Protein AF-A0A444QE76-F1 (afdb_monomer)

Mean predicted aligned error: 6.24 Å

Sequence (82 aa):
MIALIDDEATWLCALKADRLLGLLPTAQIAHLGDTFPWAVTDVDVGVARTHLIGARLRAIELGRRLADLDDDDTLWAGLRRL

pLDDT: mean 87.84, std 14.33, range [38.88, 98.12]

Organism: NCBI:txid2498850

Secondary structure (DSSP, 8-state):
--SHHHHHHHHHHHHHHHHHTT-S-HHHHHHH-TTS--S--HHHHHHHHHH--HHHHHHHHHHHHHHHHHHHHHHHHHHTT-

Structure (mmCIF, N/CA/C/O backbone):
data_AF-A0A444QE76-F1
#
_entry.id   AF-A0A444QE76-F1
#
loop_
_atom_site.group_PDB
_atom_site.id
_atom_site.type_symbol
_atom_site.label_atom_id
_atom_site.label_alt_id
_atom_site.label_comp_id
_atom_site.label_asym_id
_atom_site.label_entity_id
_atom_site.label_seq_id
_atom_site.pdbx_PDB_ins_code
_atom_site.Cartn_x
_atom_site.Cartn_y
_atom_site.Cartn_z
_atom_site.occupancy
_atom_site.B_iso_or_equiv
_atom_site.auth_seq_id
_atom_site.auth_comp_id
_atom_site.auth_asym_id
_atom_site.auth_atom_id
_atom_site.pdbx_PDB_model_num
ATOM 1 N N . MET A 1 1 ? 11.220 23.552 8.474 1.00 38.88 1 MET A N 1
ATOM 2 C CA . MET A 1 1 ? 10.782 22.871 7.239 1.00 38.88 1 MET A CA 1
ATOM 3 C C . MET A 1 1 ? 10.119 21.580 7.681 1.00 38.88 1 MET A C 1
ATOM 5 O O . MET A 1 1 ? 10.816 20.627 7.985 1.00 38.88 1 MET A O 1
ATOM 9 N N . ILE A 1 2 ? 8.813 21.634 7.940 1.00 42.78 2 ILE A N 1
ATOM 10 C CA . ILE A 1 2 ? 8.065 20.634 8.716 1.00 42.78 2 ILE A CA 1
ATOM 11 C C . ILE A 1 2 ? 6.861 20.197 7.862 1.00 42.78 2 ILE A C 1
ATOM 13 O O . ILE A 1 2 ? 6.133 21.061 7.383 1.00 42.78 2 ILE A O 1
ATOM 17 N N . ALA A 1 3 ? 6.696 18.880 7.691 1.00 48.03 3 ALA A N 1
ATOM 18 C CA . ALA A 1 3 ? 5.458 18.151 7.359 1.00 48.03 3 ALA A CA 1
ATOM 19 C C . ALA A 1 3 ? 4.951 17.957 5.907 1.00 48.03 3 ALA A C 1
ATOM 21 O O . ALA A 1 3 ? 3.947 17.280 5.750 1.00 48.03 3 ALA A O 1
ATOM 22 N N . LEU A 1 4 ? 5.605 18.417 4.831 1.00 48.38 4 LEU A N 1
ATOM 23 C CA . LEU A 1 4 ? 5.086 18.126 3.469 1.00 48.38 4 LEU A CA 1
ATOM 24 C C . LEU A 1 4 ? 5.423 16.716 2.944 1.00 48.38 4 LEU A C 1
ATOM 26 O O . LEU A 1 4 ? 4.660 16.156 2.167 1.00 48.38 4 LEU A O 1
ATOM 30 N N . ILE A 1 5 ? 6.545 16.135 3.381 1.00 52.69 5 ILE A N 1
ATOM 31 C CA . ILE A 1 5 ? 6.976 14.790 2.954 1.00 52.69 5 ILE A CA 1
ATOM 32 C C . ILE A 1 5 ? 6.119 13.696 3.618 1.00 52.69 5 ILE A C 1
ATOM 34 O O . ILE A 1 5 ? 5.865 12.666 2.999 1.00 52.69 5 ILE A O 1
ATOM 38 N N . ASP A 1 6 ? 5.634 13.934 4.843 1.00 65.12 6 ASP A N 1
ATOM 39 C CA . ASP A 1 6 ? 4.800 12.966 5.571 1.00 65.12 6 ASP A CA 1
ATOM 40 C C . ASP A 1 6 ? 3.426 12.784 4.921 1.00 65.12 6 ASP A C 1
ATOM 42 O O . ASP A 1 6 ? 2.946 11.656 4.844 1.00 65.12 6 ASP A O 1
ATOM 46 N N . ASP A 1 7 ? 2.805 13.852 4.413 1.00 82.88 7 ASP A N 1
ATOM 47 C CA . ASP A 1 7 ? 1.435 13.783 3.891 1.00 82.88 7 ASP A CA 1
ATOM 48 C C . ASP A 1 7 ? 1.347 12.988 2.582 1.00 82.88 7 ASP A C 1
ATOM 50 O O . ASP A 1 7 ? 0.487 12.115 2.445 1.00 82.88 7 ASP A O 1
ATOM 54 N N . GLU A 1 8 ? 2.256 13.228 1.631 1.00 90.94 8 GLU A N 1
ATOM 55 C CA . GLU A 1 8 ? 2.2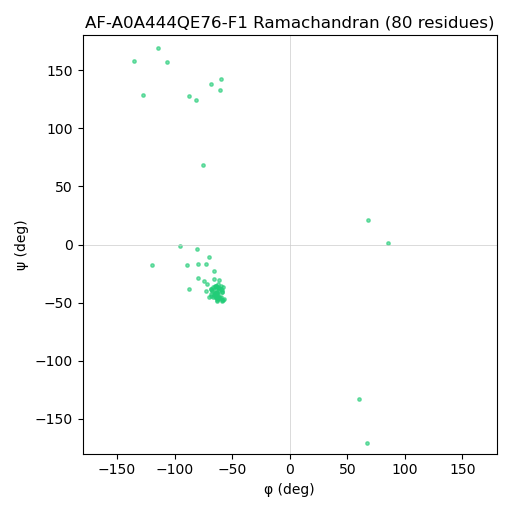70 12.486 0.363 1.00 90.94 8 GLU A CA 1
ATOM 56 C C . GLU A 1 8 ? 2.670 11.023 0.577 1.00 90.94 8 GLU A C 1
ATOM 58 O O . GLU A 1 8 ? 2.008 10.117 0.064 1.00 90.94 8 GLU A O 1
ATOM 63 N N . ALA A 1 9 ? 3.708 10.769 1.378 1.00 91.56 9 ALA A N 1
ATOM 64 C CA . ALA A 1 9 ? 4.150 9.411 1.669 1.00 91.56 9 ALA A CA 1
ATOM 65 C C . ALA A 1 9 ? 3.070 8.616 2.420 1.00 91.56 9 ALA A C 1
ATOM 67 O O . ALA A 1 9 ? 2.807 7.457 2.090 1.00 91.56 9 ALA A O 1
ATOM 68 N N . THR A 1 10 ? 2.390 9.242 3.386 1.00 93.12 10 THR A N 1
ATOM 69 C CA . THR A 1 10 ? 1.270 8.624 4.109 1.00 93.12 10 THR A CA 1
ATOM 70 C C . THR A 1 10 ? 0.095 8.352 3.176 1.00 93.12 10 THR A C 1
ATOM 72 O O . THR A 1 10 ? -0.495 7.272 3.242 1.00 93.12 10 THR A O 1
ATOM 75 N N . TRP A 1 11 ? -0.228 9.283 2.274 1.00 94.12 11 TRP A N 1
ATOM 76 C CA . TRP A 1 11 ? -1.283 9.100 1.277 1.00 94.12 11 TRP A CA 1
ATOM 77 C C . TRP A 1 11 ? -0.977 7.945 0.315 1.00 94.12 11 TRP A C 1
ATOM 79 O O . TRP A 1 11 ? -1.827 7.072 0.118 1.00 94.12 11 TRP A O 1
ATOM 89 N N . LEU A 1 12 ? 0.245 7.882 -0.224 1.00 95.19 12 LEU A N 1
ATOM 90 C CA . LEU A 1 12 ? 0.699 6.773 -1.067 1.00 95.19 12 LEU A CA 1
ATOM 91 C C . LEU A 1 12 ? 0.594 5.444 -0.317 1.00 95.19 12 LEU A C 1
ATOM 93 O O . LEU A 1 12 ? 0.040 4.475 -0.838 1.00 95.19 12 LEU A O 1
ATOM 97 N N . CYS A 1 13 ? 1.080 5.407 0.922 1.00 95.25 13 CYS A N 1
ATOM 98 C CA . CYS A 1 13 ? 1.068 4.208 1.747 1.00 95.25 13 CYS A CA 1
ATOM 99 C C . CYS A 1 13 ? -0.370 3.744 2.052 1.00 95.25 13 CYS A C 1
ATOM 101 O O . CYS A 1 13 ? -0.682 2.558 1.937 1.00 95.25 13 CYS A O 1
ATOM 103 N N . ALA A 1 14 ? -1.286 4.673 2.340 1.00 95.50 14 ALA A N 1
ATOM 104 C CA . ALA A 1 14 ? -2.702 4.368 2.529 1.00 95.50 14 ALA A CA 1
ATOM 105 C C . ALA A 1 14 ? -3.352 3.795 1.258 1.00 95.50 14 ALA A C 1
ATOM 107 O O . ALA A 1 14 ? -4.072 2.801 1.345 1.00 95.50 14 ALA A O 1
ATOM 108 N N . LEU A 1 15 ? -3.064 4.357 0.078 1.00 96.75 15 LEU A N 1
ATOM 109 C CA . LEU A 1 15 ? -3.584 3.841 -1.193 1.00 96.75 15 LEU A CA 1
ATOM 110 C C . LEU A 1 15 ? -3.064 2.441 -1.521 1.00 96.75 15 LEU A C 1
ATOM 112 O O . LEU A 1 15 ? -3.839 1.583 -1.951 1.00 96.75 15 LEU A O 1
ATOM 116 N N . LYS A 1 16 ? -1.770 2.185 -1.300 1.00 97.19 16 LYS A N 1
ATOM 117 C CA . LYS A 1 16 ? -1.197 0.840 -1.448 1.00 97.19 16 LYS A CA 1
ATOM 118 C C . LYS A 1 16 ? -1.883 -0.142 -0.499 1.00 97.19 16 LYS A C 1
ATOM 120 O O . LYS A 1 16 ? -2.286 -1.220 -0.930 1.00 97.19 16 LYS A O 1
ATOM 125 N N . ALA A 1 17 ? -2.078 0.242 0.764 1.00 97.38 17 ALA A N 1
ATOM 126 C CA . ALA A 1 17 ? -2.756 -0.589 1.754 1.00 97.38 17 ALA A CA 1
ATOM 127 C C . ALA A 1 17 ? -4.203 -0.908 1.347 1.00 97.38 17 ALA A C 1
ATOM 129 O O . ALA A 1 17 ? -4.613 -2.066 1.390 1.00 97.38 17 ALA A O 1
ATOM 130 N N . ASP A 1 18 ? -4.964 0.094 0.902 1.00 97.00 18 ASP A N 1
ATOM 131 C CA . ASP A 1 18 ? -6.349 -0.088 0.460 1.00 97.00 18 ASP A CA 1
ATOM 132 C C . ASP A 1 18 ? -6.441 -0.973 -0.787 1.00 97.00 18 ASP A C 1
ATOM 134 O O . ASP A 1 18 ? -7.353 -1.794 -0.891 1.00 97.00 18 ASP A O 1
ATOM 138 N N . ARG A 1 19 ? -5.474 -0.879 -1.709 1.00 96.44 19 ARG A N 1
ATOM 139 C CA . ARG A 1 19 ? -5.376 -1.808 -2.841 1.00 96.44 19 ARG A CA 1
ATOM 140 C C . ARG A 1 19 ? -5.123 -3.240 -2.374 1.00 96.44 19 ARG A C 1
ATOM 142 O O . ARG A 1 19 ? -5.819 -4.143 -2.828 1.00 96.44 19 ARG A O 1
ATOM 149 N N . LEU A 1 20 ? -4.156 -3.452 -1.479 1.00 96.44 20 LEU A N 1
ATOM 150 C CA . LEU A 1 20 ? -3.819 -4.781 -0.950 1.00 96.44 20 LEU A CA 1
ATOM 151 C C . LEU A 1 20 ? -4.989 -5.417 -0.190 1.00 96.44 20 LEU A C 1
ATOM 153 O O . LEU A 1 20 ? -5.183 -6.627 -0.250 1.00 96.44 20 LEU A O 1
ATOM 157 N N . LEU A 1 21 ? -5.786 -4.598 0.497 1.00 96.81 21 LEU A N 1
ATOM 158 C CA . LEU A 1 21 ? -6.990 -5.029 1.208 1.00 96.81 21 LEU A CA 1
ATOM 159 C C . LEU A 1 21 ? -8.213 -5.209 0.291 1.00 96.81 21 LEU A C 1
ATOM 161 O O . LEU A 1 21 ? -9.269 -5.611 0.774 1.00 96.81 21 LEU A O 1
ATOM 165 N N . GLY A 1 22 ? -8.106 -4.896 -1.005 1.00 96.00 22 GLY A N 1
ATOM 166 C CA . GLY A 1 22 ? -9.231 -4.958 -1.943 1.00 96.00 22 GLY A CA 1
ATOM 167 C C . GLY A 1 22 ? -10.319 -3.909 -1.680 1.00 96.00 22 GLY A C 1
ATOM 168 O O . GLY A 1 22 ? -11.460 -4.091 -2.094 1.00 96.00 22 GLY A O 1
ATOM 169 N N . LEU A 1 23 ? -9.983 -2.823 -0.981 1.00 96.19 23 LEU A N 1
ATOM 170 C CA . LEU A 1 23 ? -10.898 -1.726 -0.648 1.00 96.19 23 LEU A CA 1
ATOM 171 C C . LEU A 1 23 ? -10.915 -0.631 -1.721 1.00 96.19 23 LEU A C 1
ATOM 173 O O . LEU A 1 23 ? -11.835 0.186 -1.753 1.00 96.19 23 LEU A O 1
ATOM 177 N N . LEU A 1 24 ? -9.903 -0.599 -2.592 1.00 94.81 24 LEU A N 1
ATOM 178 C CA . LEU A 1 24 ? -9.773 0.425 -3.621 1.00 94.81 24 LEU A CA 1
ATOM 179 C C . LEU A 1 24 ? -10.647 0.098 -4.852 1.00 94.81 24 LEU A C 1
ATOM 181 O O . LEU A 1 24 ? -10.475 -0.969 -5.447 1.00 94.81 24 LEU A O 1
ATOM 185 N N . PRO A 1 25 ? -11.555 0.997 -5.286 1.00 96.06 25 PRO A N 1
ATOM 186 C CA . PRO A 1 25 ? -12.401 0.761 -6.454 1.00 96.06 25 PRO A CA 1
ATOM 187 C C . PRO A 1 25 ? -11.595 0.535 -7.738 1.00 96.06 25 PRO A C 1
ATOM 189 O O . PRO A 1 25 ? -10.623 1.242 -8.012 1.00 96.06 25 PRO A O 1
ATOM 192 N N . THR A 1 26 ? -12.060 -0.371 -8.602 1.00 93.62 26 THR A N 1
ATOM 193 C CA . THR A 1 26 ? -11.389 -0.686 -9.877 1.00 93.62 26 THR A CA 1
ATOM 194 C C . THR A 1 26 ? -11.231 0.537 -10.783 1.00 93.62 26 THR A C 1
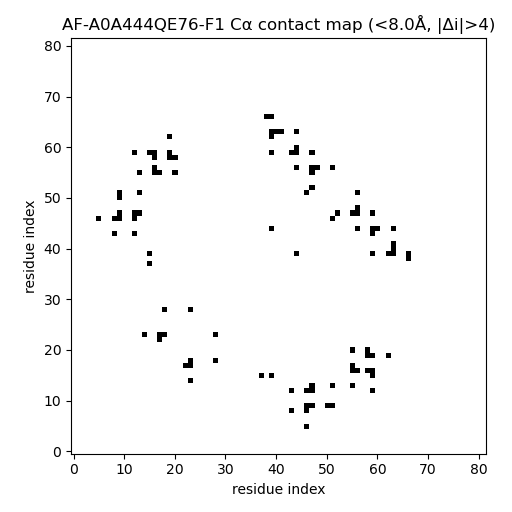ATOM 196 O O . THR A 1 26 ? -10.195 0.693 -11.421 1.00 93.62 26 THR A O 1
ATOM 199 N N . ALA A 1 27 ? -12.213 1.444 -10.805 1.00 95.38 27 ALA A N 1
ATOM 200 C CA . ALA A 1 27 ? -12.124 2.686 -11.577 1.00 95.38 27 ALA A CA 1
ATOM 201 C C . ALA A 1 27 ? -10.983 3.598 -11.089 1.00 95.38 27 ALA A C 1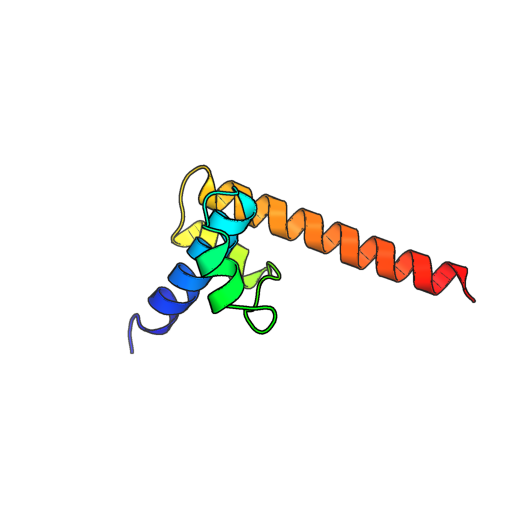
ATOM 203 O O . ALA A 1 27 ? -10.305 4.227 -11.897 1.00 95.38 27 ALA A O 1
ATOM 204 N N . GLN A 1 28 ? -10.736 3.636 -9.777 1.00 95.12 28 GLN A N 1
ATOM 205 C CA . GLN A 1 28 ? -9.644 4.414 -9.195 1.00 95.12 28 GLN A CA 1
ATOM 206 C C . GLN A 1 28 ? -8.288 3.768 -9.486 1.00 95.12 28 GLN A C 1
ATOM 208 O O . GLN A 1 28 ? -7.345 4.468 -9.843 1.00 95.12 28 GLN A O 1
ATOM 213 N N . ILE A 1 29 ? -8.204 2.437 -9.409 1.00 95.06 29 ILE A N 1
ATOM 214 C CA . ILE A 1 29 ? -7.016 1.690 -9.840 1.00 95.06 29 ILE A CA 1
ATOM 215 C C . ILE A 1 29 ? -6.691 1.996 -11.307 1.00 95.06 29 ILE A C 1
ATOM 217 O O . ILE A 1 29 ? -5.544 2.301 -11.620 1.00 95.06 29 ILE A O 1
ATOM 221 N N . ALA A 1 30 ? -7.694 1.959 -12.187 1.00 95.06 30 ALA A N 1
ATOM 222 C CA . ALA A 1 30 ? -7.520 2.249 -13.607 1.00 95.06 30 ALA A CA 1
ATOM 223 C C . ALA A 1 30 ? -7.089 3.701 -13.862 1.00 95.06 30 ALA A C 1
ATOM 225 O O . ALA A 1 30 ? -6.259 3.944 -14.731 1.00 95.06 30 ALA A O 1
ATOM 226 N N . HIS A 1 31 ? -7.621 4.658 -13.094 1.00 95.75 31 HIS A N 1
ATOM 227 C CA . HIS A 1 31 ? -7.231 6.065 -13.194 1.00 95.75 31 HIS A CA 1
ATOM 228 C C . HIS A 1 31 ? -5.769 6.305 -12.790 1.00 95.75 31 HIS A C 1
ATOM 230 O O . HIS A 1 31 ? -5.074 7.069 -13.452 1.00 95.75 31 HIS A O 1
ATOM 236 N N . LEU A 1 32 ? -5.305 5.652 -11.720 1.00 94.81 32 LEU A N 1
ATOM 237 C CA . LEU A 1 32 ? -3.913 5.739 -11.261 1.00 94.81 32 LEU A CA 1
ATOM 238 C C . LEU A 1 32 ? -2.950 4.996 -12.203 1.00 94.81 32 LEU A C 1
ATOM 240 O O . LEU A 1 32 ? -1.817 5.433 -12.401 1.00 94.81 32 LEU A O 1
ATOM 244 N N . GLY A 1 33 ? -3.418 3.896 -12.797 1.00 94.06 33 GLY A N 1
ATOM 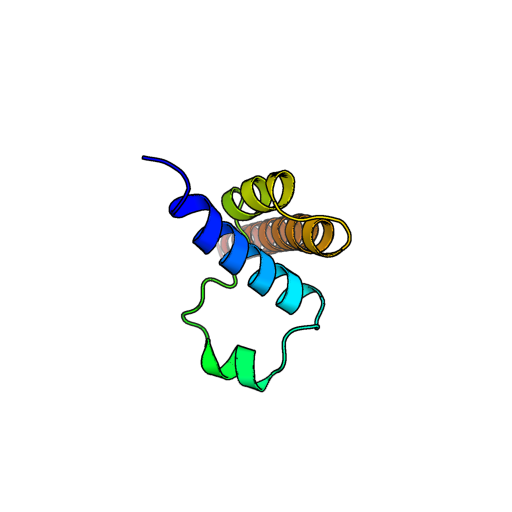245 C CA . GLY A 1 33 ? -2.692 3.125 -13.800 1.00 94.06 33 GLY A CA 1
ATOM 246 C C . GLY A 1 33 ? -1.447 2.417 -13.263 1.00 94.06 33 GLY A C 1
ATOM 247 O O . GLY A 1 33 ? -1.193 2.364 -12.057 1.00 94.06 33 GLY A O 1
ATOM 248 N N . ASP A 1 34 ? -0.664 1.863 -14.186 1.00 91.44 34 ASP A N 1
ATOM 249 C CA . ASP A 1 34 ? 0.539 1.079 -13.869 1.00 91.44 34 ASP A CA 1
ATOM 250 C C . ASP A 1 34 ? 1.754 1.953 -13.537 1.00 91.44 34 ASP A C 1
ATOM 252 O O . ASP A 1 34 ? 2.713 1.487 -12.931 1.00 91.44 34 ASP A O 1
ATOM 256 N N . THR A 1 35 ? 1.712 3.238 -13.899 1.00 93.44 35 THR A N 1
ATOM 257 C CA . THR A 1 35 ? 2.754 4.213 -13.545 1.00 93.44 35 THR A CA 1
ATOM 258 C C . THR A 1 35 ? 2.725 4.595 -12.069 1.00 93.44 35 THR A C 1
ATOM 260 O O . THR A 1 35 ? 3.690 5.168 -11.566 1.00 93.44 35 THR A O 1
ATOM 263 N N . PHE A 1 36 ? 1.624 4.313 -11.368 1.00 94.38 36 PHE A N 1
ATOM 264 C CA . PHE A 1 36 ? 1.557 4.512 -9.928 1.00 94.38 36 PHE A CA 1
ATOM 265 C C . PHE A 1 36 ? 2.486 3.511 -9.219 1.00 94.38 36 PHE A C 1
ATOM 267 O O . PHE A 1 36 ? 2.513 2.337 -9.597 1.00 94.38 36 PHE A O 1
ATOM 274 N N . PRO A 1 37 ? 3.236 3.924 -8.179 1.00 94.50 37 PRO A N 1
ATOM 275 C CA . PRO A 1 37 ? 4.252 3.088 -7.542 1.00 94.50 37 PRO A CA 1
ATOM 276 C C . PRO A 1 37 ? 3.627 2.008 -6.644 1.00 94.50 37 PRO A C 1
ATOM 278 O O . PRO A 1 37 ? 3.746 2.057 -5.425 1.00 94.50 37 PRO A O 1
ATOM 281 N N . TRP A 1 38 ? 2.944 1.023 -7.227 1.00 94.44 38 TRP A N 1
ATOM 282 C CA . TRP A 1 38 ? 2.208 -0.007 -6.485 1.00 94.44 38 TRP A CA 1
ATOM 283 C C . TRP A 1 38 ? 3.092 -0.936 -5.652 1.00 94.44 38 TRP A C 1
ATOM 285 O O . TRP A 1 38 ? 2.605 -1.520 -4.684 1.00 94.44 38 TRP A O 1
ATOM 295 N N . ALA A 1 39 ? 4.371 -1.060 -6.006 1.00 94.19 39 ALA A N 1
ATOM 296 C CA . ALA A 1 39 ? 5.330 -1.845 -5.245 1.00 94.19 39 ALA A CA 1
ATOM 297 C C . ALA A 1 39 ? 5.467 -1.300 -3.815 1.00 94.19 39 ALA A C 1
ATOM 299 O O . ALA A 1 39 ? 5.605 -0.091 -3.595 1.00 94.19 39 ALA A O 1
ATOM 300 N N . VAL A 1 40 ? 5.424 -2.206 -2.839 1.00 96.12 40 VAL A N 1
ATOM 301 C CA . VAL A 1 40 ? 5.640 -1.882 -1.428 1.00 96.12 40 VAL A CA 1
ATOM 302 C C . VAL A 1 40 ? 7.128 -1.960 -1.132 1.00 96.12 40 VAL A C 1
ATOM 304 O O . VAL A 1 40 ? 7.759 -2.975 -1.403 1.00 96.12 40 VAL A O 1
ATOM 307 N N . THR A 1 41 ? 7.684 -0.906 -0.552 1.00 96.00 41 THR A N 1
ATOM 308 C CA . THR A 1 41 ? 9.108 -0.760 -0.223 1.00 96.00 41 THR A CA 1
ATOM 309 C C . THR A 1 41 ? 9.327 -0.707 1.290 1.00 96.00 41 THR A C 1
ATOM 311 O O . THR A 1 41 ? 8.384 -0.521 2.061 1.00 96.00 41 THR A O 1
ATOM 314 N N . ASP A 1 42 ? 10.580 -0.801 1.736 1.00 95.75 42 ASP A N 1
ATOM 315 C CA . ASP A 1 42 ? 10.924 -0.605 3.152 1.00 95.75 42 ASP A CA 1
ATOM 316 C C . ASP A 1 42 ? 10.580 0.801 3.659 1.00 95.75 42 ASP A C 1
ATOM 318 O O . ASP A 1 42 ? 10.209 0.977 4.822 1.00 95.75 42 ASP A O 1
ATOM 322 N N . VAL A 1 43 ? 10.640 1.804 2.775 1.00 94.62 43 VAL A N 1
ATOM 323 C CA . VAL A 1 43 ? 10.214 3.172 3.092 1.00 94.62 43 VAL A CA 1
ATOM 324 C C . VAL A 1 43 ? 8.721 3.193 3.419 1.00 94.62 43 VAL A C 1
ATOM 326 O O . VAL A 1 43 ? 8.330 3.776 4.429 1.00 94.62 43 VAL A O 1
ATOM 329 N N . ASP A 1 44 ? 7.894 2.492 2.637 1.00 96.00 44 ASP A N 1
ATOM 330 C CA . ASP A 1 44 ? 6.457 2.382 2.907 1.00 96.00 44 ASP A CA 1
ATOM 331 C C . ASP A 1 44 ? 6.185 1.709 4.261 1.00 96.00 44 ASP A C 1
ATOM 333 O O . ASP A 1 44 ? 5.285 2.139 4.978 1.00 96.00 44 ASP A O 1
ATOM 337 N N . VAL A 1 45 ? 6.975 0.697 4.650 1.00 96.75 45 VAL A N 1
ATOM 338 C CA . VAL A 1 45 ? 6.868 0.049 5.972 1.00 96.75 45 VAL A CA 1
ATOM 339 C C . VAL A 1 45 ? 7.212 1.028 7.096 1.00 96.75 45 VAL A C 1
ATOM 341 O O . VAL A 1 45 ? 6.510 1.068 8.109 1.00 96.75 45 VAL A O 1
ATOM 344 N N . GLY A 1 46 ? 8.265 1.832 6.927 1.00 95.81 46 GLY A N 1
ATOM 345 C CA . GLY A 1 46 ? 8.631 2.885 7.876 1.00 95.81 46 GLY A CA 1
ATOM 346 C C . GLY A 1 46 ? 7.507 3.906 8.065 1.00 95.81 46 GLY A C 1
ATOM 347 O O . GLY A 1 46 ? 7.108 4.182 9.195 1.00 95.81 46 GLY A O 1
ATOM 348 N N . VAL A 1 47 ? 6.936 4.393 6.961 1.00 94.69 47 VAL A N 1
ATOM 349 C CA . VAL A 1 47 ? 5.800 5.329 6.970 1.00 94.69 47 VAL A CA 1
ATOM 350 C C . VAL A 1 47 ? 4.567 4.686 7.606 1.00 94.69 47 VAL A C 1
ATOM 352 O O . VAL A 1 47 ? 3.940 5.276 8.484 1.00 94.69 47 VAL A O 1
ATOM 355 N N . ALA A 1 48 ? 4.237 3.446 7.237 1.00 95.25 48 ALA A N 1
ATOM 356 C CA . ALA A 1 48 ? 3.080 2.738 7.774 1.00 95.25 48 ALA A CA 1
ATOM 357 C C . ALA A 1 48 ? 3.150 2.579 9.293 1.00 95.25 48 ALA A C 1
ATOM 359 O O . ALA A 1 48 ? 2.140 2.749 9.969 1.00 95.25 48 ALA A O 1
ATOM 360 N N . ARG A 1 49 ? 4.328 2.266 9.843 1.00 95.44 49 ARG A N 1
ATOM 361 C CA . ARG A 1 49 ? 4.515 2.085 11.292 1.00 95.44 49 ARG A CA 1
ATOM 362 C C . ARG A 1 49 ? 4.313 3.369 12.085 1.00 95.44 49 ARG A C 1
ATOM 364 O O . ARG A 1 49 ? 3.902 3.295 13.240 1.00 95.44 49 ARG A O 1
ATOM 371 N N . THR A 1 50 ? 4.598 4.511 11.472 1.00 94.69 50 THR A N 1
ATOM 372 C CA . THR A 1 50 ? 4.451 5.820 12.109 1.00 94.69 50 THR A CA 1
ATOM 373 C C . THR A 1 50 ? 3.036 6.381 11.941 1.00 94.69 50 THR A C 1
ATOM 375 O O . THR A 1 50 ? 2.507 6.970 12.881 1.00 94.69 50 THR A O 1
ATOM 378 N N . HIS A 1 51 ? 2.405 6.180 10.777 1.00 93.06 51 HIS A N 1
ATOM 379 C CA . HIS A 1 51 ? 1.196 6.921 10.386 1.00 93.06 51 HIS A CA 1
ATOM 380 C C . HIS A 1 51 ? -0.050 6.062 10.132 1.00 93.06 51 HIS A C 1
ATOM 382 O O . HIS A 1 51 ? -1.163 6.590 10.129 1.00 93.06 51 HIS A O 1
ATOM 388 N N . LEU A 1 52 ? 0.091 4.750 9.917 1.00 92.75 52 LEU A N 1
ATOM 389 C CA . LEU A 1 52 ? -1.035 3.844 9.682 1.00 92.75 52 LEU A CA 1
ATOM 390 C C . LEU A 1 52 ? -1.301 2.960 10.900 1.00 92.75 52 LEU A C 1
ATOM 392 O O . LEU A 1 52 ? -0.435 2.690 11.727 1.00 92.75 52 LEU A O 1
ATOM 396 N N . ILE A 1 53 ? -2.534 2.466 10.995 1.00 90.94 53 ILE A N 1
ATOM 397 C CA . ILE A 1 53 ? -2.981 1.626 12.107 1.00 90.94 53 ILE A CA 1
ATOM 398 C C . ILE A 1 53 ? -3.785 0.423 11.615 1.00 90.94 53 ILE A C 1
ATOM 400 O O . ILE A 1 53 ? -4.363 0.424 10.524 1.00 90.94 53 ILE A O 1
ATOM 404 N N . GLY A 1 54 ? -3.835 -0.617 12.449 1.00 95.50 54 GLY A N 1
ATOM 405 C CA . GLY A 1 54 ? -4.696 -1.780 12.244 1.00 95.50 54 GLY A CA 1
ATOM 406 C C . GLY A 1 54 ? -4.417 -2.528 10.937 1.00 95.50 54 GLY A C 1
ATOM 407 O O . GLY A 1 54 ? -3.269 -2.833 10.612 1.00 95.50 54 GLY A O 1
ATOM 408 N N . ALA A 1 55 ? -5.485 -2.844 10.197 1.00 96.75 55 ALA A N 1
ATOM 409 C CA . ALA A 1 55 ? -5.415 -3.652 8.979 1.00 96.75 55 ALA A CA 1
ATOM 410 C C . ALA A 1 55 ? -4.527 -3.029 7.891 1.00 96.75 55 ALA A C 1
ATOM 412 O O . ALA A 1 55 ? -3.816 -3.761 7.210 1.00 96.75 55 ALA A O 1
ATOM 413 N N . ARG A 1 56 ? -4.506 -1.694 7.764 1.00 96.50 56 ARG A N 1
ATOM 414 C CA . ARG A 1 56 ? -3.682 -1.005 6.757 1.00 96.50 56 ARG A CA 1
ATOM 415 C C . ARG A 1 56 ? -2.185 -1.177 7.012 1.00 96.50 56 ARG A C 1
ATOM 417 O O . ARG A 1 56 ? -1.451 -1.505 6.087 1.00 96.50 56 ARG A O 1
ATOM 424 N N . LEU A 1 57 ? -1.745 -1.044 8.266 1.00 97.25 57 LEU A N 1
ATOM 425 C CA . LEU A 1 57 ? -0.357 -1.330 8.650 1.00 97.25 57 LEU A CA 1
ATOM 426 C C . LEU A 1 57 ? 0.010 -2.787 8.330 1.00 97.25 57 LEU A C 1
ATOM 428 O O . LEU A 1 57 ? 1.031 -3.049 7.699 1.00 97.25 57 LEU A O 1
ATOM 432 N N . ARG A 1 58 ? -0.845 -3.741 8.723 1.00 98.00 58 ARG A N 1
ATOM 433 C CA . ARG A 1 58 ? -0.590 -5.170 8.475 1.00 98.00 58 ARG A CA 1
ATOM 434 C C . ARG A 1 58 ? -0.559 -5.518 6.993 1.00 98.00 58 ARG A C 1
ATOM 436 O O . ARG A 1 58 ? 0.249 -6.354 6.600 1.00 98.00 58 ARG A O 1
ATOM 443 N N . ALA A 1 59 ? -1.390 -4.868 6.183 1.00 97.94 59 ALA A N 1
ATOM 444 C CA . ALA A 1 59 ? -1.378 -5.034 4.737 1.00 97.94 59 ALA A CA 1
ATOM 445 C C . ALA A 1 59 ? -0.036 -4.605 4.138 1.00 97.94 59 ALA A C 1
ATOM 447 O O . ALA A 1 59 ? 0.527 -5.352 3.349 1.00 97.94 59 ALA A O 1
ATOM 448 N N . ILE A 1 60 ? 0.514 -3.462 4.557 1.00 98.12 60 ILE A N 1
ATOM 449 C CA . ILE A 1 60 ? 1.819 -2.988 4.075 1.00 98.12 60 ILE A CA 1
ATOM 450 C C . ILE A 1 60 ? 2.948 -3.927 4.509 1.00 98.12 60 ILE A C 1
ATOM 452 O O . ILE A 1 60 ? 3.765 -4.322 3.682 1.00 98.12 60 ILE A O 1
ATOM 456 N N . GLU A 1 61 ? 2.968 -4.364 5.771 1.00 97.75 61 GLU A N 1
ATOM 457 C CA . GLU A 1 61 ? 3.977 -5.325 6.240 1.00 97.75 61 GLU A CA 1
ATOM 458 C C . GLU A 1 61 ? 3.906 -6.664 5.486 1.00 97.75 61 GLU A C 1
ATOM 460 O O . GLU A 1 61 ? 4.941 -7.245 5.163 1.00 97.75 61 GLU A O 1
ATOM 465 N N . LEU A 1 62 ? 2.699 -7.153 5.183 1.00 96.75 62 LEU A N 1
ATOM 466 C CA . LEU A 1 62 ? 2.511 -8.355 4.371 1.00 96.75 62 LEU A CA 1
ATOM 467 C C . LEU A 1 62 ? 2.924 -8.122 2.913 1.00 96.75 62 LEU A C 1
ATOM 469 O O . LEU A 1 62 ? 3.595 -8.967 2.333 1.00 96.75 62 LEU A O 1
ATOM 473 N N . GLY A 1 63 ? 2.555 -6.977 2.338 1.00 96.25 63 GLY A N 1
ATOM 474 C CA . GLY A 1 63 ? 2.906 -6.596 0.973 1.00 96.25 63 GLY A CA 1
ATOM 475 C C . GLY A 1 63 ? 4.416 -6.539 0.753 1.00 96.25 63 GLY A C 1
ATOM 476 O O . GLY A 1 63 ? 4.886 -7.030 -0.268 1.00 96.25 63 GLY A O 1
ATOM 477 N N . ARG A 1 64 ? 5.189 -6.036 1.728 1.00 97.12 64 ARG A N 1
ATOM 478 C CA . ARG A 1 64 ? 6.661 -6.068 1.659 1.00 97.12 64 ARG A CA 1
ATOM 479 C C . ARG A 1 64 ? 7.200 -7.497 1.666 1.00 97.12 64 ARG A C 1
ATOM 481 O O . ARG A 1 64 ? 8.011 -7.827 0.817 1.00 97.12 64 ARG A O 1
ATOM 488 N N . ARG A 1 65 ? 6.688 -8.366 2.546 1.00 95.50 65 ARG A N 1
ATOM 489 C CA . ARG A 1 65 ? 7.101 -9.783 2.585 1.00 95.50 65 ARG A CA 1
ATOM 490 C C . ARG A 1 65 ? 6.798 -10.521 1.284 1.00 95.50 65 ARG A C 1
ATOM 492 O O . ARG A 1 65 ? 7.567 -11.384 0.886 1.00 95.50 65 ARG A O 1
ATOM 499 N N . LEU A 1 66 ? 5.667 -10.218 0.647 1.00 92.81 66 LEU A N 1
ATOM 500 C CA . LEU A 1 66 ? 5.331 -10.790 -0.657 1.00 92.81 66 LEU A CA 1
ATOM 501 C C . LEU A 1 66 ? 6.277 -10.284 -1.750 1.00 92.81 66 LEU A C 1
ATOM 503 O O . LEU A 1 66 ? 6.680 -11.075 -2.591 1.00 92.81 66 LEU A O 1
ATOM 507 N N . ALA A 1 67 ? 6.658 -9.005 -1.711 1.00 91.44 67 ALA A N 1
ATOM 508 C CA . ALA A 1 67 ? 7.651 -8.459 -2.631 1.00 91.44 67 ALA A CA 1
ATOM 509 C C . ALA A 1 67 ? 9.032 -9.112 -2.442 1.00 91.44 67 ALA A C 1
ATOM 511 O O . ALA A 1 67 ? 9.658 -9.470 -3.429 1.00 91.44 67 ALA A O 1
ATOM 512 N N . ASP A 1 68 ? 9.465 -9.346 -1.196 1.00 91.06 68 ASP A N 1
ATOM 513 C CA . ASP A 1 68 ? 10.725 -10.056 -0.913 1.00 91.06 68 ASP A CA 1
ATOM 514 C C . ASP A 1 68 ? 10.735 -11.471 -1.520 1.00 91.06 68 ASP A C 1
ATOM 516 O O . ASP A 1 68 ? 11.738 -11.906 -2.079 1.00 91.06 68 ASP A O 1
ATOM 520 N N . LEU A 1 69 ? 9.606 -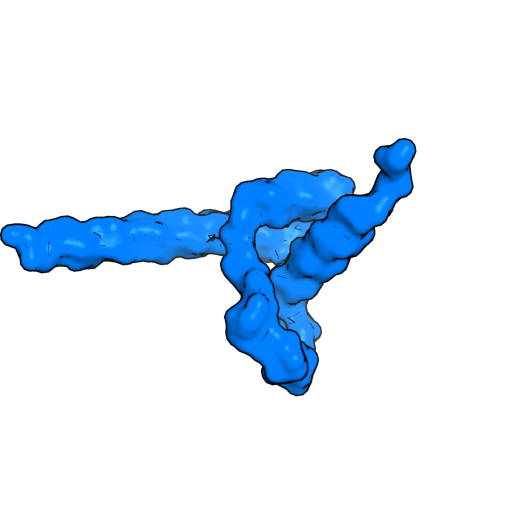12.185 -1.437 1.00 88.69 69 LEU A N 1
ATOM 521 C CA . LEU A 1 69 ? 9.470 -13.527 -2.014 1.00 88.69 69 LEU A CA 1
ATOM 522 C C . LEU A 1 69 ? 9.520 -13.516 -3.548 1.00 88.69 69 LEU A C 1
ATOM 524 O O . LEU A 1 69 ? 10.125 -14.407 -4.138 1.00 88.69 69 LEU A O 1
ATOM 528 N N . ASP A 1 70 ? 8.897 -12.525 -4.187 1.00 85.38 70 ASP A N 1
ATOM 529 C CA . ASP A 1 70 ? 8.888 -12.388 -5.650 1.00 85.38 70 ASP A CA 1
ATOM 530 C C . ASP A 1 70 ? 10.284 -12.031 -6.196 1.00 85.38 70 ASP A C 1
ATOM 532 O O . ASP A 1 70 ? 10.729 -12.571 -7.217 1.00 85.38 70 ASP A O 1
ATOM 536 N N . ASP A 1 71 ? 11.016 -11.181 -5.470 1.00 83.00 71 ASP A N 1
ATOM 537 C CA . ASP A 1 71 ? 12.409 -10.840 -5.767 1.00 83.00 71 ASP A CA 1
ATOM 538 C C . ASP A 1 71 ? 13.309 -12.093 -5.676 1.00 83.00 71 ASP A C 1
ATOM 540 O O . ASP A 1 71 ? 14.091 -12.372 -6.594 1.00 83.00 71 ASP A O 1
ATOM 544 N N . ASP A 1 72 ? 13.156 -12.900 -4.620 1.00 76.75 72 ASP A N 1
ATOM 545 C CA . ASP A 1 72 ? 13.891 -14.160 -4.438 1.00 76.75 72 ASP A CA 1
ATOM 546 C C . ASP A 1 72 ? 13.563 -15.192 -5.532 1.00 76.75 72 ASP A C 1
ATOM 548 O O . ASP A 1 72 ? 14.474 -15.776 -6.132 1.00 76.75 72 ASP A O 1
ATOM 552 N N . ASP A 1 73 ? 12.282 -15.412 -5.843 1.00 73.81 73 ASP A N 1
ATOM 553 C CA . ASP A 1 73 ? 11.859 -16.341 -6.899 1.00 73.81 73 ASP A CA 1
ATOM 554 C C . ASP A 1 73 ? 12.422 -15.930 -8.270 1.00 73.81 73 ASP A C 1
ATOM 556 O O . ASP A 1 73 ? 12.874 -16.779 -9.054 1.00 73.81 73 ASP A O 1
ATOM 560 N N . THR A 1 74 ? 12.479 -14.624 -8.543 1.00 74.25 74 THR A N 1
ATOM 561 C CA . THR A 1 74 ? 13.076 -14.077 -9.767 1.00 74.25 74 THR A CA 1
ATOM 562 C C . THR A 1 74 ? 14.580 -14.362 -9.844 1.00 74.25 74 TH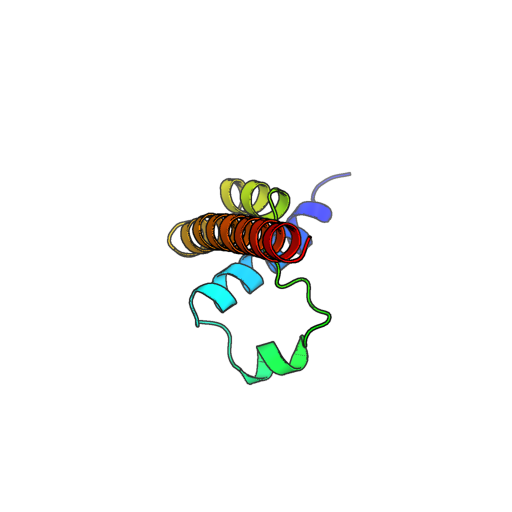R A C 1
ATOM 564 O O . THR A 1 74 ? 15.083 -14.767 -10.901 1.00 74.25 74 THR A O 1
ATOM 567 N N . LEU A 1 75 ? 15.309 -14.227 -8.730 1.00 68.50 75 LEU A N 1
ATOM 568 C CA . LEU A 1 75 ? 16.740 -14.540 -8.649 1.00 68.50 75 LEU A CA 1
ATOM 569 C C . LEU A 1 75 ? 17.018 -16.029 -8.902 1.00 68.50 75 LEU A C 1
ATOM 571 O O . LEU A 1 75 ? 17.895 -16.378 -9.703 1.00 68.50 75 LEU A O 1
ATOM 575 N N . TRP A 1 76 ? 16.243 -16.923 -8.283 1.00 66.75 76 TRP A N 1
ATOM 576 C CA . TRP A 1 76 ? 16.388 -18.368 -8.482 1.00 66.75 76 TRP A CA 1
ATOM 577 C C . TRP A 1 76 ? 16.030 -18.811 -9.904 1.00 66.75 76 TRP A C 1
ATOM 579 O O . TRP A 1 76 ? 16.691 -19.695 -10.462 1.00 66.75 76 TRP A O 1
ATOM 589 N N . ALA A 1 77 ? 15.020 -18.195 -10.522 1.00 69.50 77 ALA A N 1
ATOM 590 C CA . ALA A 1 77 ? 14.659 -18.458 -11.912 1.00 69.50 77 ALA A CA 1
ATOM 591 C C . ALA A 1 77 ? 15.772 -18.052 -12.895 1.00 69.50 77 ALA A C 1
ATOM 593 O O . ALA A 1 77 ? 15.988 -18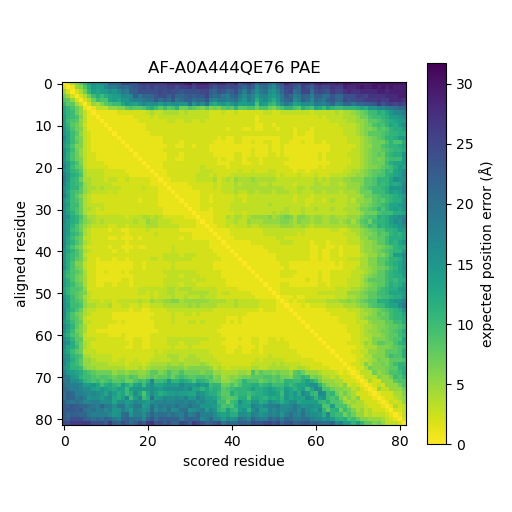.745 -13.892 1.00 69.50 77 ALA A O 1
ATOM 594 N N . GLY A 1 78 ? 16.496 -16.964 -12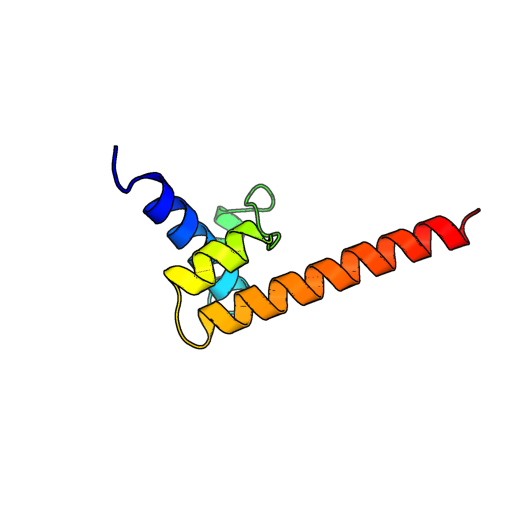.610 1.00 71.50 78 GLY A N 1
ATOM 595 C CA . GLY A 1 78 ? 17.664 -16.540 -13.383 1.00 71.50 78 G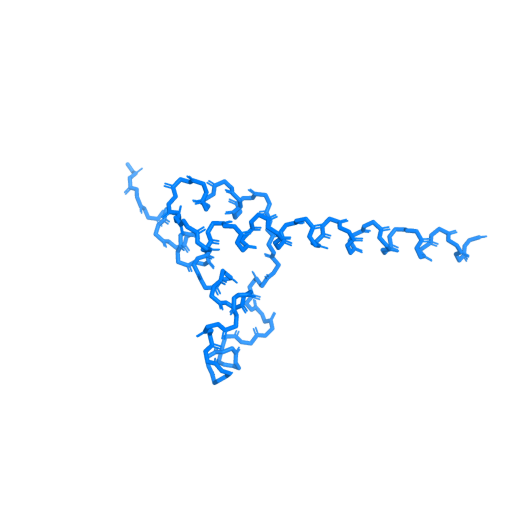LY A CA 1
ATOM 596 C C . GLY A 1 78 ? 18.837 -17.516 -13.268 1.00 71.50 78 GLY A C 1
ATOM 597 O O . GLY A 1 78 ? 19.415 -17.901 -14.283 1.00 71.50 78 GLY A O 1
ATOM 598 N N . LEU A 1 79 ? 19.138 -17.980 -12.051 1.00 68.44 79 LEU A N 1
ATOM 599 C CA . LEU A 1 79 ? 20.243 -18.909 -11.792 1.00 68.44 79 LEU A CA 1
ATOM 600 C C . LEU A 1 79 ? 20.043 -20.281 -12.458 1.00 68.44 79 LEU A C 1
ATOM 602 O O . LEU A 1 79 ? 21.002 -20.864 -12.946 1.00 68.44 79 LEU A O 1
ATOM 606 N N . ARG A 1 80 ? 18.805 -20.794 -12.527 1.00 69.44 80 ARG A N 1
ATOM 607 C CA . ARG A 1 80 ? 18.492 -22.091 -13.169 1.00 69.44 80 ARG A CA 1
ATOM 608 C C . ARG A 1 80 ? 18.633 -22.098 -14.698 1.00 69.44 80 ARG A C 1
ATOM 610 O O . ARG A 1 80 ? 18.519 -23.164 -15.298 1.00 69.44 80 ARG A O 1
ATOM 617 N N . ARG A 1 81 ? 18.798 -20.935 -15.335 1.00 64.06 81 ARG A N 1
ATOM 618 C CA . ARG A 1 81 ? 18.962 -20.804 -16.795 1.00 64.06 81 ARG A CA 1
ATOM 619 C C . ARG A 1 81 ? 20.431 -20.739 -17.243 1.00 64.06 81 ARG A C 1
ATOM 621 O O . ARG A 1 81 ? 20.660 -20.629 -18.446 1.00 64.06 81 ARG A O 1
ATOM 628 N N . LEU A 1 82 ? 21.382 -20.785 -16.307 1.00 59.84 82 LEU A N 1
ATOM 629 C CA . LEU A 1 82 ? 22.832 -20.828 -16.542 1.00 59.84 82 LEU A CA 1
ATOM 630 C C . LEU A 1 82 ? 23.359 -22.258 -16.388 1.00 59.84 82 LEU A C 1
ATOM 632 O O . LEU A 1 82 ? 24.284 -22.607 -17.153 1.00 59.84 82 LEU A O 1
#

Radius of gyration: 14.77 Å; Cα contacts (8 Å, |Δi|>4): 53; chains: 1; bounding box: 35×45×29 Å

Foldseek 3Di:
DDDPVLVVLLVLLQVLLCVLVVNDDPVVDVVCDPPRPNQQDVSSLVSCVVRNDDSSNVSSVVSNVVVVVVVVVVVVVVVVVD

Solvent-accessible surface area (backbone atoms only — not comparable to full-atom values): 4746 Å² total; per-residue (Å²): 142,81,69,69,69,58,54,56,52,45,49,53,41,50,52,45,15,32,48,74,68,69,69,52,55,68,70,58,52,60,72,56,43,84,85,41,82,72,74,56,46,72,68,45,41,55,46,26,71,76,75,43,60,71,70,44,29,52,36,40,55,49,43,31,54,52,46,56,50,53,55,51,52,51,51,53,58,55,59,75,75,113